Protein AF-A0A5C7J850-F1 (afdb_monomer_lite)

Organism: NCBI:txid2099670

Secondary structure (DSSP, 8-state):
-----PPPTTSS-SPPPSSTTS--PPP-----HHHHHHHHHTTTHHHHHHHHHTS-----

Structure (mmCIF, N/CA/C/O backbone):
data_AF-A0A5C7J850-F1
#
_entry.id   AF-A0A5C7J850-F1
#
loop_
_atom_site.group_PDB
_atom_site.id
_atom_site.type_symbol
_atom_site.label_atom_id
_atom_site.label_alt_id
_atom_site.label_comp_id
_atom_site.label_asym_id
_atom_site.label_entity_id
_atom_site.label_seq_id
_atom_site.pdbx_PDB_ins_code
_atom_site.Cartn_x
_atom_site.Cartn_y
_atom_site.Cartn_z
_atom_site.occupancy
_atom_site.B_i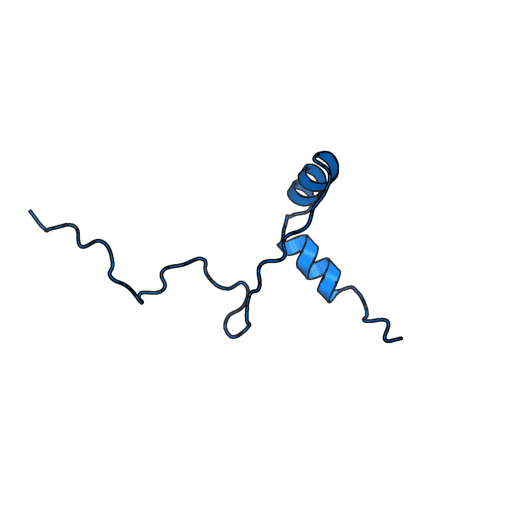so_or_equiv
_atom_site.auth_seq_id
_atom_site.auth_comp_id
_atom_site.auth_asym_id
_atom_site.auth_atom_id
_atom_site.pdbx_PDB_model_num
ATOM 1 N N . MET A 1 1 ? -8.448 -10.460 -43.819 1.00 49.09 1 MET A N 1
ATOM 2 C CA . MET A 1 1 ? -8.566 -10.378 -42.346 1.00 49.09 1 MET A CA 1
ATOM 3 C C . MET A 1 1 ? -7.267 -9.798 -41.790 1.00 49.09 1 MET A C 1
ATOM 5 O O . MET A 1 1 ? -6.236 -10.418 -42.031 1.00 49.09 1 MET A O 1
ATOM 9 N N . PRO A 1 2 ? -7.238 -8.619 -41.143 1.00 48.88 2 PRO A N 1
ATOM 10 C CA . PRO A 1 2 ? -5.984 -8.082 -40.616 1.00 48.88 2 PRO A CA 1
ATOM 11 C C . PRO A 1 2 ? -5.509 -8.925 -39.421 1.00 48.88 2 PRO A C 1
ATOM 13 O O . PRO A 1 2 ? -6.260 -9.173 -38.480 1.00 48.88 2 PRO A O 1
ATOM 16 N N . GLN A 1 3 ? -4.266 -9.409 -39.486 1.00 60.16 3 GLN A N 1
ATOM 17 C CA . GLN A 1 3 ? -3.634 -10.221 -38.445 1.00 60.16 3 GLN A CA 1
ATOM 18 C C . GLN A 1 3 ? -3.413 -9.389 -37.176 1.00 60.16 3 GLN A C 1
ATOM 20 O O . GLN A 1 3 ? -2.761 -8.345 -37.203 1.00 60.16 3 GLN A O 1
ATOM 25 N N . ASN A 1 4 ? -3.944 -9.874 -36.054 1.00 62.50 4 ASN A N 1
ATOM 26 C CA . ASN A 1 4 ? -3.856 -9.226 -34.751 1.00 62.50 4 ASN A CA 1
ATOM 27 C C . ASN A 1 4 ? -2.395 -9.255 -34.243 1.00 62.50 4 ASN A C 1
ATOM 29 O O . ASN A 1 4 ? -1.954 -10.243 -33.649 1.00 62.50 4 ASN A O 1
ATOM 33 N N . LYS A 1 5 ? -1.610 -8.200 -34.513 1.00 62.00 5 LYS A N 1
ATOM 34 C CA . LYS A 1 5 ? -0.219 -8.071 -34.042 1.00 62.00 5 LYS A CA 1
ATOM 35 C C . LYS A 1 5 ? -0.212 -7.856 -32.524 1.00 62.00 5 LYS A C 1
ATOM 37 O O . LYS A 1 5 ? -0.316 -6.726 -32.055 1.00 62.00 5 LYS A O 1
ATOM 42 N N . ARG A 1 6 ? -0.067 -8.934 -31.744 1.00 66.75 6 ARG A N 1
ATOM 43 C CA . ARG A 1 6 ? 0.256 -8.837 -30.309 1.00 66.75 6 ARG A CA 1
ATOM 44 C C . ARG A 1 6 ? 1.569 -8.048 -30.177 1.00 66.75 6 ARG A C 1
ATOM 46 O O . ARG A 1 6 ? 2.541 -8.358 -30.863 1.00 66.75 6 ARG A O 1
ATOM 53 N N . GLY A 1 7 ? 1.571 -6.975 -29.385 1.00 68.31 7 GLY A N 1
ATOM 54 C CA . GLY A 1 7 ? 2.681 -6.020 -29.325 1.00 68.31 7 GLY A CA 1
ATOM 55 C C . GLY A 1 7 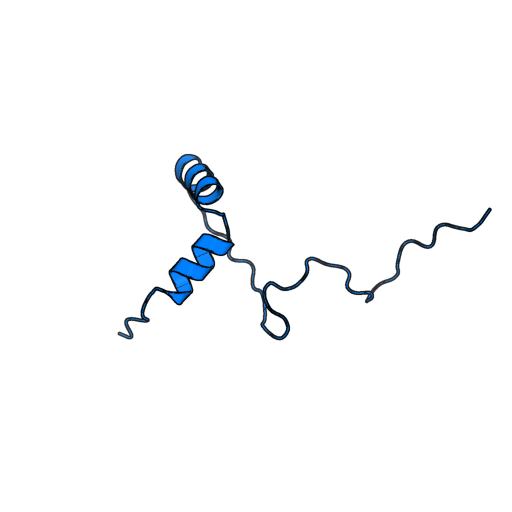? 4.013 -6.676 -28.938 1.00 68.31 7 GLY A C 1
ATOM 56 O O . GLY A 1 7 ? 4.085 -7.402 -27.954 1.00 68.31 7 GLY A O 1
ATOM 57 N N . GLY A 1 8 ? 5.066 -6.415 -29.723 1.00 65.62 8 GLY A N 1
ATOM 58 C CA . GLY A 1 8 ? 6.436 -6.876 -29.451 1.00 65.62 8 GLY A CA 1
ATOM 59 C C . GLY A 1 8 ? 7.098 -6.203 -28.238 1.00 65.62 8 GLY A C 1
ATOM 60 O O . GLY A 1 8 ? 6.597 -5.203 -27.716 1.00 65.62 8 GLY A O 1
ATOM 61 N N . ALA A 1 9 ? 8.222 -6.766 -27.783 1.00 62.72 9 ALA A N 1
ATOM 62 C CA . ALA A 1 9 ? 8.999 -6.282 -26.636 1.00 62.72 9 ALA A CA 1
ATOM 63 C C . ALA A 1 9 ? 9.357 -4.782 -26.749 1.00 62.72 9 ALA A C 1
ATOM 65 O O . ALA A 1 9 ? 9.561 -4.268 -27.846 1.00 62.72 9 ALA A O 1
ATOM 66 N N . GLY A 1 10 ? 9.407 -4.070 -25.615 1.00 61.12 10 GLY A N 1
ATOM 67 C CA . GLY A 1 10 ? 9.876 -2.673 -25.551 1.00 61.12 10 GLY A CA 1
ATOM 68 C C . GLY A 1 10 ? 8.831 -1.570 -25.784 1.00 61.12 10 GLY A C 1
ATOM 69 O O . GLY A 1 10 ? 9.175 -0.396 -25.734 1.00 61.12 10 GLY A O 1
ATOM 70 N N . ARG A 1 11 ? 7.545 -1.892 -25.985 1.00 64.56 11 ARG A N 1
ATOM 71 C CA . ARG A 1 11 ? 6.472 -0.888 -26.189 1.00 64.56 11 ARG A CA 1
ATOM 72 C C . ARG A 1 11 ? 5.761 -0.435 -24.904 1.00 64.56 11 ARG A C 1
ATOM 74 O O . ARG A 1 11 ? 4.538 -0.355 -24.875 1.00 64.56 11 ARG A O 1
ATOM 81 N N . GLY A 1 12 ? 6.505 -0.187 -23.825 1.00 63.16 12 GLY A N 1
ATOM 82 C CA . GLY A 1 12 ? 5.905 0.156 -22.522 1.00 63.16 12 GLY A CA 1
ATOM 83 C C . GLY A 1 12 ? 5.161 -1.020 -21.881 1.00 63.16 12 GLY A C 1
ATOM 84 O O . GLY A 1 12 ? 4.148 -0.843 -21.210 1.00 63.16 12 GLY A O 1
ATOM 85 N N . GLN A 1 13 ? 5.645 -2.235 -22.141 1.00 69.50 13 GLN A N 1
ATOM 86 C CA . GLN A 1 13 ? 5.082 -3.462 -21.593 1.00 69.50 13 GLN A CA 1
ATOM 87 C C . GLN A 1 13 ? 5.549 -3.624 -20.143 1.00 69.50 13 GLN A C 1
ATOM 89 O O . GLN A 1 13 ? 6.743 -3.552 -19.868 1.00 69.50 13 GLN A O 1
ATOM 94 N N . GLY A 1 14 ? 4.606 -3.815 -19.223 1.00 68.81 14 GLY A N 1
ATOM 95 C CA . GLY A 1 14 ? 4.862 -3.838 -17.782 1.00 68.81 14 GLY A CA 1
ATOM 96 C C . GLY A 1 14 ? 3.920 -2.905 -17.026 1.00 68.81 14 GLY A C 1
ATOM 97 O O . GLY A 1 14 ? 3.135 -2.164 -17.619 1.00 68.81 14 GLY A O 1
ATOM 98 N N . ARG A 1 15 ? 3.955 -2.957 -15.692 1.00 67.56 15 ARG A N 1
ATOM 99 C CA . ARG A 1 15 ? 3.201 -1.997 -14.876 1.00 67.56 15 ARG A CA 1
ATOM 100 C C . ARG A 1 15 ? 3.869 -0.632 -14.996 1.00 67.56 15 ARG A C 1
ATOM 102 O O . ARG A 1 15 ? 5.086 -0.541 -14.873 1.00 67.56 15 ARG A O 1
ATOM 109 N N . LYS A 1 16 ? 3.074 0.415 -15.234 1.00 71.31 16 LYS A N 1
ATOM 110 C CA . LYS A 1 16 ? 3.59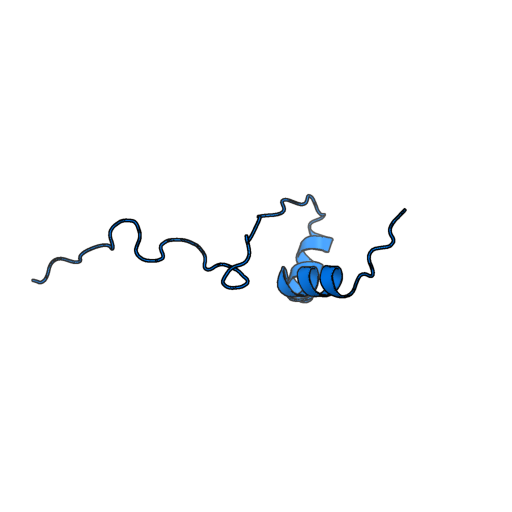1 1.786 -15.265 1.00 71.31 16 LYS A CA 1
ATOM 111 C C . LYS A 1 16 ? 4.287 2.104 -13.931 1.00 71.31 16 LYS A C 1
ATOM 113 O O . LYS A 1 16 ? 3.765 1.694 -12.888 1.00 71.31 16 LYS A O 1
ATOM 118 N N . PRO A 1 17 ? 5.432 2.807 -13.961 1.00 70.69 17 PRO A N 1
ATOM 119 C CA . PRO A 1 17 ? 6.084 3.273 -12.746 1.00 70.69 17 PRO A CA 1
ATOM 120 C C . PRO A 1 17 ? 5.147 4.203 -11.973 1.00 70.69 17 PRO A C 1
ATOM 122 O O . PRO A 1 17 ? 4.264 4.839 -12.553 1.00 70.69 17 PRO A O 1
ATOM 125 N N . VAL A 1 18 ? 5.336 4.264 -10.656 1.00 78.62 18 VAL A N 1
ATOM 126 C CA . VAL A 1 18 ? 4.509 5.097 -9.770 1.00 78.62 18 VAL A CA 1
ATOM 127 C C . VAL A 1 18 ? 4.734 6.580 -10.048 1.00 78.62 18 VAL A C 1
ATOM 129 O O . VAL A 1 18 ? 3.777 7.349 -10.075 1.00 78.62 18 VAL A O 1
ATOM 132 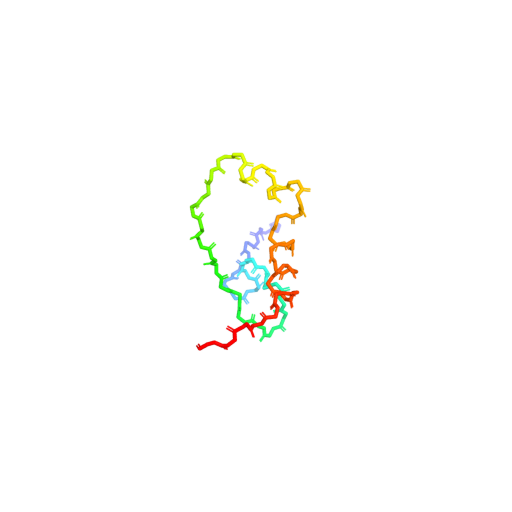N N . LYS A 1 19 ? 5.989 6.959 -10.298 1.00 77.94 19 LYS A N 1
ATOM 133 C CA . LYS A 1 19 ? 6.403 8.301 -10.692 1.00 77.94 19 LYS A CA 1
ATOM 134 C C . LYS A 1 19 ? 7.415 8.183 -11.827 1.00 77.94 19 LYS A C 1
ATOM 136 O O . LYS A 1 19 ? 8.285 7.314 -11.813 1.00 77.94 19 LYS A O 1
ATOM 141 N N . GLN A 1 20 ? 7.247 8.997 -12.864 1.00 72.50 20 GLN A N 1
ATOM 142 C CA . GLN A 1 20 ? 8.103 8.938 -14.044 1.00 72.50 20 GLN A CA 1
ATOM 143 C C . GLN A 1 20 ? 9.508 9.433 -13.683 1.00 72.50 20 GLN A C 1
ATOM 145 O O . GLN A 1 20 ? 9.652 10.526 -13.149 1.00 72.50 20 GLN A O 1
ATOM 150 N N . GLY A 1 21 ? 10.526 8.623 -13.979 1.00 74.44 21 GLY A N 1
ATOM 151 C CA . GLY A 1 21 ? 11.922 8.942 -13.667 1.00 74.44 21 GLY A CA 1
ATOM 152 C C . GLY A 1 21 ? 12.406 8.458 -12.299 1.00 74.44 21 GLY A C 1
ATOM 153 O O . GLY A 1 21 ? 13.591 8.589 -12.024 1.00 74.44 21 GLY A O 1
ATOM 154 N N . GLU A 1 22 ? 11.540 7.855 -11.479 1.00 77.50 22 GLU A N 1
ATOM 155 C CA . GLU A 1 22 ? 11.936 7.245 -10.205 1.00 77.50 22 GLU A CA 1
ATOM 156 C C . GLU A 1 22 ? 11.835 5.722 -10.257 1.00 77.50 22 GLU A C 1
ATOM 158 O O . GLU A 1 22 ? 10.884 5.145 -10.804 1.00 77.50 22 GLU A O 1
ATOM 163 N N . GLU A 1 23 ? 12.828 5.059 -9.665 1.00 77.81 23 GLU A N 1
ATOM 164 C CA . GLU A 1 23 ? 12.832 3.609 -9.558 1.00 77.81 23 GLU A CA 1
ATOM 165 C C . GLU A 1 23 ? 11.692 3.154 -8.639 1.00 77.81 23 GLU A C 1
ATOM 167 O O . GLU A 1 23 ? 11.606 3.517 -7.468 1.00 77.81 23 GLU A O 1
ATOM 172 N N . THR A 1 24 ? 10.778 2.349 -9.181 1.00 82.06 24 THR A N 1
ATOM 173 C CA . THR A 1 24 ? 9.707 1.740 -8.392 1.00 82.06 24 THR A CA 1
ATOM 174 C C . THR A 1 24 ? 10.135 0.341 -7.969 1.00 82.06 24 THR A C 1
ATOM 176 O O . THR A 1 24 ? 10.085 -0.596 -8.766 1.00 82.06 24 THR A O 1
ATOM 179 N N . VAL A 1 25 ? 10.486 0.184 -6.695 1.00 83.81 25 VAL A N 1
ATOM 180 C CA . VAL A 1 25 ? 10.807 -1.121 -6.104 1.00 83.81 25 VAL A CA 1
ATOM 181 C C . VAL A 1 25 ? 9.554 -1.745 -5.483 1.00 83.81 25 VAL A C 1
ATOM 183 O O . VAL A 1 25 ? 8.703 -1.061 -4.910 1.00 83.81 25 VAL A O 1
ATOM 186 N N . THR A 1 26 ? 9.415 -3.069 -5.596 1.00 83.94 26 THR A N 1
ATOM 187 C CA . THR A 1 26 ? 8.325 -3.801 -4.935 1.00 83.94 26 THR A CA 1
ATOM 188 C C . THR A 1 26 ? 8.735 -4.190 -3.520 1.00 83.94 26 THR A C 1
ATOM 190 O O . THR A 1 26 ? 9.619 -5.021 -3.332 1.00 83.94 26 THR A O 1
ATOM 193 N N . LEU A 1 27 ? 8.037 -3.649 -2.524 1.00 85.56 27 LEU A N 1
ATOM 194 C CA . LEU A 1 27 ? 8.199 -4.049 -1.130 1.00 85.56 27 LEU A CA 1
ATOM 195 C C . LEU A 1 27 ? 7.264 -5.224 -0.800 1.00 85.56 27 LEU A C 1
ATOM 197 O O . LEU A 1 27 ? 6.041 -5.103 -0.893 1.00 85.56 27 LEU A O 1
ATOM 201 N N . SER A 1 28 ? 7.831 -6.356 -0.383 1.00 87.62 28 SER A N 1
ATOM 202 C CA . SER A 1 28 ? 7.062 -7.520 0.074 1.00 87.62 28 SER A CA 1
ATOM 203 C C . SER A 1 28 ? 6.985 -7.542 1.599 1.00 87.62 28 SER A C 1
ATOM 205 O O . SER A 1 28 ? 7.957 -7.878 2.267 1.00 87.62 28 SER A O 1
ATOM 207 N N . LEU A 1 29 ? 5.820 -7.205 2.158 1.00 88.81 29 LEU A N 1
ATOM 208 C CA . LEU A 1 29 ? 5.571 -7.222 3.603 1.00 88.81 29 LEU A CA 1
ATOM 209 C C . LEU A 1 29 ? 4.655 -8.378 3.998 1.00 88.81 29 LEU A C 1
ATOM 211 O O . LEU A 1 29 ? 3.627 -8.620 3.360 1.00 88.81 29 LEU A O 1
ATOM 215 N N . ARG A 1 30 ? 4.983 -9.051 5.104 1.00 95.06 30 ARG A N 1
ATOM 216 C CA . ARG A 1 30 ? 4.064 -9.988 5.761 1.00 95.06 30 ARG A CA 1
ATOM 217 C C . ARG A 1 30 ? 3.192 -9.220 6.744 1.00 95.06 30 ARG A C 1
ATOM 219 O O . ARG A 1 30 ? 3.694 -8.583 7.660 1.00 95.06 30 ARG A O 1
ATOM 226 N N . VAL A 1 31 ? 1.882 -9.299 6.549 1.00 94.06 31 VAL A N 1
ATOM 227 C CA . VAL A 1 31 ? 0.874 -8.656 7.398 1.00 94.06 31 VAL A CA 1
ATOM 228 C C . VAL A 1 31 ? -0.259 -9.635 7.672 1.00 94.06 31 VAL A C 1
ATOM 230 O O . VAL A 1 31 ? -0.475 -10.584 6.916 1.00 94.06 31 VAL A O 1
ATOM 233 N N . THR A 1 32 ? -1.022 -9.394 8.732 1.00 97.81 32 THR A N 1
ATOM 234 C CA . THR A 1 32 ? -2.240 -10.171 8.996 1.00 97.81 32 THR A CA 1
ATOM 235 C C . THR A 1 32 ? -3.326 -9.875 7.954 1.00 97.81 32 THR A C 1
ATOM 237 O O . THR A 1 32 ? -3.348 -8.814 7.321 1.00 97.81 32 THR A O 1
ATOM 240 N N . VAL A 1 33 ? -4.299 -10.782 7.811 1.00 97.31 33 VAL A N 1
ATOM 241 C CA . VAL A 1 33 ? -5.459 -10.581 6.919 1.00 97.31 33 VAL A CA 1
ATOM 242 C C . VAL A 1 33 ? -6.241 -9.319 7.299 1.00 97.31 33 VAL A C 1
ATOM 244 O O . VAL A 1 33 ? -6.665 -8.561 6.425 1.00 97.31 33 VAL A O 1
ATOM 247 N N . THR A 1 34 ? -6.397 -9.059 8.598 1.00 97.38 34 THR A N 1
ATOM 248 C CA . THR A 1 34 ? -7.086 -7.870 9.116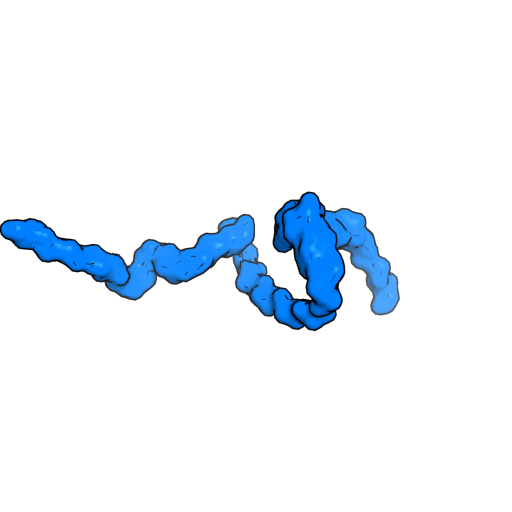 1.00 97.38 34 THR A CA 1
ATOM 249 C C . THR A 1 34 ? -6.346 -6.587 8.745 1.00 97.38 34 THR A C 1
ATOM 251 O O . THR A 1 34 ? -6.971 -5.640 8.265 1.00 97.38 34 THR A O 1
ATOM 254 N N . GLN A 1 35 ? -5.017 -6.567 8.878 1.00 95.62 35 GLN A N 1
ATOM 255 C CA . GLN A 1 35 ? -4.192 -5.436 8.445 1.00 95.62 35 GLN A CA 1
ATOM 256 C C . GLN A 1 35 ? -4.261 -5.232 6.930 1.00 95.62 35 GLN A C 1
ATOM 258 O O . GLN A 1 35 ? -4.422 -4.097 6.490 1.00 95.62 35 GLN A O 1
ATOM 263 N N . ARG A 1 36 ? -4.243 -6.306 6.128 1.00 94.50 36 ARG A N 1
ATOM 264 C CA . ARG A 1 36 ? -4.414 -6.209 4.669 1.00 94.50 36 ARG A CA 1
ATOM 265 C C . ARG A 1 36 ? -5.767 -5.606 4.288 1.00 94.50 36 ARG A C 1
ATOM 267 O O . ARG A 1 36 ? -5.816 -4.707 3.456 1.00 94.50 36 ARG A O 1
ATOM 274 N N . LYS A 1 37 ? -6.860 -6.051 4.919 1.00 96.75 37 LYS A N 1
ATOM 275 C CA . LYS A 1 37 ? -8.202 -5.477 4.703 1.00 96.75 37 LYS A CA 1
ATOM 276 C C . LYS A 1 37 ? -8.253 -4.002 5.101 1.00 96.75 37 LYS A C 1
ATOM 278 O O . LYS A 1 37 ? -8.843 -3.199 4.382 1.00 96.75 37 LYS A O 1
ATOM 283 N N . LYS A 1 38 ? -7.622 -3.638 6.222 1.00 96.62 38 LYS A N 1
ATOM 284 C CA . LYS A 1 38 ? -7.507 -2.242 6.658 1.00 96.62 38 LYS A CA 1
ATOM 285 C C . LYS A 1 38 ? -6.720 -1.410 5.643 1.00 96.62 38 LYS A C 1
ATOM 287 O O . LYS A 1 38 ? -7.199 -0.353 5.258 1.00 96.62 38 LYS A O 1
ATOM 292 N N . LEU A 1 39 ? -5.589 -1.910 5.148 1.00 95.19 39 LEU A N 1
ATOM 293 C CA . LEU A 1 39 ? -4.783 -1.240 4.126 1.00 95.19 39 LEU A CA 1
ATOM 294 C C . LEU A 1 39 ? -5.589 -0.996 2.843 1.00 95.19 39 LEU A C 1
ATOM 296 O O . LEU A 1 39 ? -5.564 0.109 2.314 1.00 95.19 39 LEU A O 1
ATOM 300 N N . SER A 1 40 ? -6.367 -1.981 2.382 1.00 93.69 40 SER A N 1
ATOM 301 C CA . SER A 1 40 ? -7.260 -1.798 1.229 1.00 93.69 40 SER A CA 1
ATOM 302 C C . SER A 1 40 ? -8.294 -0.690 1.451 1.00 93.69 40 SER A C 1
ATOM 304 O O . SER A 1 40 ? -8.520 0.104 0.546 1.00 93.69 40 SER A O 1
ATOM 306 N N . ARG A 1 41 ? -8.886 -0.593 2.652 1.00 96.19 41 ARG A N 1
ATOM 307 C CA . ARG A 1 41 ? -9.840 0.480 3.004 1.00 96.19 41 ARG A CA 1
ATOM 308 C C . ARG A 1 41 ? -9.188 1.859 3.096 1.00 96.19 41 ARG A C 1
ATOM 310 O O . ARG A 1 41 ? -9.864 2.854 2.882 1.00 96.19 41 ARG A O 1
ATOM 317 N N . LEU A 1 42 ? -7.901 1.909 3.430 1.00 95.88 42 LEU A N 1
ATOM 318 C CA . LEU A 1 42 ? -7.144 3.151 3.564 1.00 95.88 42 LEU A CA 1
ATOM 319 C C . LEU A 1 42 ? -6.639 3.708 2.225 1.00 95.88 42 LEU A C 1
ATOM 321 O O . LEU A 1 42 ? -6.111 4.808 2.224 1.00 95.88 42 LEU A O 1
ATOM 325 N N . GLY A 1 43 ? -6.802 2.994 1.105 1.00 92.75 43 GLY A N 1
ATOM 326 C CA . GLY A 1 43 ? -6.288 3.416 -0.210 1.00 92.75 43 GLY A CA 1
ATOM 327 C C . GLY A 1 43 ? -5.062 2.627 -0.685 1.00 92.75 43 GLY A C 1
ATOM 328 O O . GLY A 1 43 ? -4.434 2.965 -1.685 1.00 92.75 43 GLY A O 1
ATOM 329 N N . GLY A 1 44 ? -4.709 1.539 0.004 1.00 92.88 44 GLY A N 1
ATOM 330 C CA . GLY A 1 44 ? -3.680 0.610 -0.449 1.00 92.88 44 GLY A CA 1
ATOM 331 C C . GLY A 1 44 ? -2.277 1.218 -0.451 1.00 92.88 44 GLY A C 1
ATOM 332 O O . GLY A 1 44 ? -1.833 1.816 0.527 1.00 92.88 44 GLY A O 1
ATOM 333 N N . ALA A 1 45 ? -1.564 1.023 -1.560 1.00 90.19 45 ALA A N 1
ATOM 334 C CA . ALA A 1 45 ? -0.180 1.465 -1.707 1.00 90.19 45 ALA A CA 1
ATOM 335 C C . ALA A 1 45 ? -0.027 2.995 -1.694 1.00 90.19 45 ALA A C 1
ATOM 337 O O . ALA A 1 45 ? 1.013 3.483 -1.268 1.00 90.19 45 ALA A O 1
ATOM 338 N N . GLU A 1 46 ? -1.038 3.753 -2.128 1.00 90.69 46 GLU A N 1
ATOM 339 C CA . GLU A 1 46 ? -0.991 5.221 -2.114 1.00 90.69 46 GLU A CA 1
ATOM 340 C C . GLU A 1 46 ? -0.948 5.761 -0.683 1.00 90.69 46 GLU A C 1
ATOM 342 O O . GLU A 1 46 ? -0.078 6.557 -0.343 1.00 90.69 46 GLU A O 1
ATOM 347 N N . TRP A 1 47 ? -1.816 5.239 0.187 1.00 93.50 47 TRP A N 1
ATOM 348 C CA . TRP A 1 47 ? -1.808 5.582 1.608 1.00 93.50 47 TRP A CA 1
ATOM 349 C C . TRP A 1 47 ? -0.482 5.249 2.279 1.00 93.50 47 TRP A C 1
ATOM 351 O O . TRP A 1 47 ? 0.020 6.032 3.081 1.00 93.50 47 TRP A O 1
ATOM 361 N N . MET A 1 48 ? 0.093 4.094 1.938 1.00 92.88 48 MET A N 1
ATOM 362 C CA . MET A 1 48 ? 1.382 3.686 2.480 1.00 92.88 48 MET A CA 1
ATOM 363 C C . MET A 1 48 ? 2.501 4.648 2.064 1.00 92.88 48 MET A C 1
ATOM 365 O O . MET A 1 48 ? 3.298 5.019 2.914 1.00 92.88 48 MET A O 1
ATOM 369 N N . ARG A 1 49 ? 2.536 5.080 0.796 1.00 90.19 49 ARG A N 1
ATOM 370 C CA . ARG A 1 49 ? 3.526 6.057 0.306 1.00 90.19 49 ARG A CA 1
ATOM 371 C C . ARG A 1 49 ? 3.377 7.395 1.003 1.00 90.19 49 ARG A C 1
ATOM 373 O O . ARG A 1 49 ? 4.339 7.856 1.590 1.00 90.19 49 ARG A O 1
ATOM 380 N N . LYS A 1 50 ? 2.152 7.923 1.078 1.00 91.12 50 LYS A N 1
ATOM 381 C CA . LYS A 1 50 ? 1.886 9.161 1.815 1.00 91.12 50 LYS A CA 1
ATOM 382 C C . LYS A 1 50 ? 2.356 9.069 3.267 1.00 91.12 50 LYS A C 1
ATOM 384 O O . LYS A 1 50 ? 2.926 10.010 3.788 1.00 91.12 50 LYS A O 1
ATOM 389 N N . LYS A 1 51 ? 2.151 7.923 3.925 1.00 92.06 51 LYS A N 1
ATOM 390 C CA . LYS A 1 51 ? 2.646 7.713 5.291 1.00 92.06 51 LYS A CA 1
ATOM 391 C C . LYS A 1 51 ? 4.164 7.649 5.407 1.00 92.06 51 LYS A C 1
ATOM 393 O O . LYS A 1 51 ? 4.657 7.972 6.479 1.00 92.06 51 LYS A O 1
ATOM 398 N N . ILE A 1 52 ? 4.866 7.222 4.363 1.00 90.81 52 ILE A N 1
ATOM 399 C CA . ILE A 1 52 ? 6.329 7.273 4.298 1.00 90.81 52 ILE A CA 1
ATOM 400 C C . ILE A 1 52 ? 6.777 8.720 4.072 1.00 90.81 52 ILE A C 1
ATOM 402 O O . ILE A 1 52 ? 7.607 9.196 4.829 1.00 90.81 52 ILE A O 1
ATOM 406 N N . ASP A 1 53 ? 6.169 9.429 3.118 1.00 89.06 53 ASP A N 1
ATOM 407 C CA . ASP A 1 53 ? 6.490 10.830 2.809 1.00 89.06 53 ASP A CA 1
ATOM 408 C C . ASP A 1 53 ? 6.212 11.768 4.003 1.00 89.06 53 ASP A C 1
ATOM 410 O O . ASP A 1 53 ? 6.965 12.704 4.257 1.00 89.06 53 ASP A O 1
ATOM 414 N N . ASP A 1 54 ? 5.135 11.505 4.755 1.00 90.12 54 ASP A N 1
ATOM 415 C CA . ASP A 1 54 ? 4.755 12.253 5.961 1.00 90.12 54 ASP A CA 1
ATOM 416 C C . ASP A 1 54 ? 5.644 11.905 7.177 1.00 90.12 54 ASP A C 1
ATOM 418 O O . ASP A 1 54 ? 5.671 12.651 8.160 1.00 90.12 54 ASP A O 1
ATOM 422 N N . ALA A 1 55 ? 6.308 10.743 7.178 1.00 90.31 55 ALA A N 1
ATOM 423 C CA . ALA A 1 55 ? 7.150 10.328 8.291 1.00 90.31 55 ALA A CA 1
ATOM 424 C C . ALA A 1 55 ? 8.486 11.076 8.215 1.00 90.31 55 ALA A C 1
ATOM 426 O O . ALA A 1 55 ? 9.313 10.797 7.356 1.00 90.31 55 ALA A O 1
ATOM 427 N N . GLY A 1 56 ? 8.714 12.017 9.134 1.00 79.12 56 GLY A N 1
ATOM 428 C CA . GLY A 1 56 ? 10.025 12.647 9.275 1.00 79.12 56 GLY A CA 1
ATOM 429 C C . GLY A 1 56 ? 11.091 11.591 9.570 1.00 79.12 56 GLY A C 1
ATOM 430 O O . GLY A 1 56 ? 10.967 10.848 10.549 1.00 79.12 56 GLY A O 1
ATOM 431 N N . GLU A 1 57 ? 12.124 11.515 8.729 1.00 72.38 57 GLU A N 1
ATOM 432 C CA . GLU A 1 57 ? 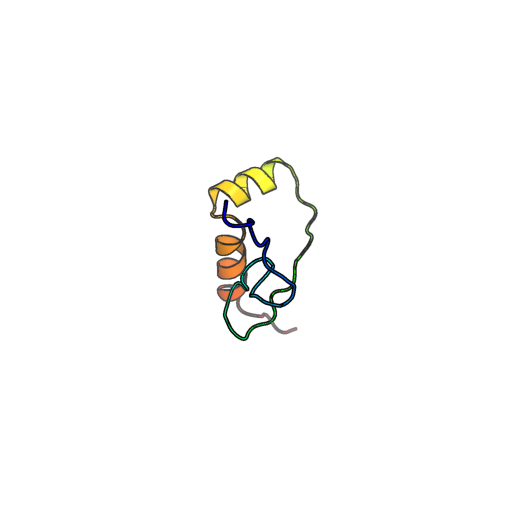13.285 10.658 8.966 1.00 72.38 57 GLU A CA 1
ATOM 433 C C . GLU A 1 57 ? 13.940 11.068 10.286 1.00 72.38 57 GLU A C 1
ATOM 435 O O . GLU A 1 57 ? 14.579 12.112 10.410 1.00 72.38 57 GLU A O 1
ATOM 440 N N . SER A 1 58 ? 13.732 10.247 11.313 1.00 57.59 58 SER A N 1
ATOM 441 C CA . SER A 1 58 ? 14.442 10.374 12.578 1.00 57.59 58 SER A CA 1
ATOM 442 C C . SER A 1 58 ? 15.801 9.718 12.384 1.00 57.59 58 SER A C 1
ATOM 444 O O . SER A 1 58 ? 15.978 8.542 12.689 1.00 57.59 58 SER A O 1
ATOM 446 N N . THR A 1 59 ? 16.734 10.461 11.794 1.00 53.44 59 THR A N 1
ATOM 447 C CA . THR A 1 59 ? 18.141 10.068 11.728 1.00 53.44 59 THR A CA 1
ATOM 448 C C . THR A 1 59 ? 18.644 9.825 13.153 1.00 53.44 59 THR A C 1
ATOM 450 O O . THR A 1 59 ? 18.678 10.745 13.971 1.00 53.44 59 THR A O 1
ATOM 453 N N . THR A 1 60 ? 18.990 8.576 13.458 1.00 42.69 60 THR A N 1
ATOM 454 C CA . THR A 1 60 ? 19.879 8.173 14.557 1.00 42.69 60 THR A CA 1
ATOM 455 C C . THR A 1 60 ? 21.083 7.496 13.935 1.00 42.69 60 THR A C 1
ATOM 457 O O . THR A 1 60 ? 20.864 6.693 12.999 1.00 42.69 60 THR A O 1
#

Sequence (60 aa):
MPQNKRGGAGRGQGRKPVKQGEETVTLSLRVTVTQRKKLSRLGGAEWMRKKIDDAGESTT

pLDDT: mean 79.85, std 14.79, range [42.69, 97.81]

Foldseek 3Di:
DDDDPPDDPPPPPDDDAPDPPDDDDDDDDDDDPVVVVVCVVCVHPVNVVVVVVPDDPPDD

Radius of gyration: 18.07 Å; chains: 1; bounding box: 30×23×57 Å